Protein AF-A0A109N1V6-F1 (afdb_monomer_lite)

Radius of gyration: 15.17 Å; chains: 1; bounding box: 31×34×43 Å

Foldseek 3Di:
DDPQADDPVCQQAPADFKDFPDWDDPDFQKIKTFIDPDPPDPSTRIYIDGDPDGDDDDDDPDQPPCCVPVQWDWGGHQKTWTLDDPVLVVVCVVVVVPCVVVPSVPDTDIDGHD

pLDDT: mean 73.24, std 13.62, range [35.81, 92.0]

Structure (mmCIF, N/CA/C/O backbone):
data_AF-A0A109N1V6-F1
#
_entry.id   AF-A0A109N1V6-F1
#
loop_
_atom_site.group_PDB
_atom_site.id
_atom_site.type_symbol
_atom_site.label_atom_id
_atom_site.label_alt_id
_atom_site.label_comp_id
_atom_site.label_asym_id
_atom_site.label_entity_id
_atom_site.label_seq_id
_atom_site.pdbx_PDB_ins_code
_atom_site.Cartn_x
_atom_site.Cartn_y
_atom_site.Cartn_z
_atom_site.occupancy
_atom_site.B_iso_or_equiv
_atom_site.auth_seq_id
_atom_site.auth_comp_id
_atom_site.auth_asym_id
_atom_site.auth_atom_id
_atom_site.pdbx_PDB_model_num
ATOM 1 N N . MET A 1 1 ? 4.270 -6.018 25.512 1.00 35.81 1 MET A N 1
ATOM 2 C CA . MET A 1 1 ? 4.259 -5.138 24.329 1.00 35.81 1 MET A CA 1
ATOM 3 C C . MET A 1 1 ? 4.965 -5.933 23.260 1.00 35.81 1 MET A C 1
ATOM 5 O O . MET A 1 1 ? 6.091 -6.327 23.506 1.00 35.81 1 MET A O 1
ATOM 9 N N . SER A 1 2 ? 4.230 -6.371 22.243 1.00 43.19 2 SER A N 1
ATOM 10 C CA . SER A 1 2 ? 4.725 -7.239 21.171 1.00 43.19 2 SER A CA 1
ATOM 11 C C . SER A 1 2 ? 5.548 -6.410 20.187 1.00 43.19 2 SER A C 1
ATOM 13 O O . SER A 1 2 ? 5.042 -5.403 19.698 1.00 43.19 2 SER A O 1
ATOM 15 N N . ASP A 1 3 ? 6.782 -6.837 19.928 1.00 50.25 3 ASP A N 1
ATOM 16 C CA . ASP A 1 3 ? 7.787 -6.189 19.069 1.00 50.25 3 ASP A CA 1
ATOM 17 C C . ASP A 1 3 ? 7.565 -6.444 17.554 1.00 50.25 3 ASP A C 1
ATOM 19 O O . ASP A 1 3 ? 8.477 -6.265 16.754 1.00 50.25 3 ASP A O 1
ATOM 23 N N . ASP A 1 4 ? 6.366 -6.866 17.136 1.00 57.75 4 ASP A N 1
ATOM 24 C CA . ASP A 1 4 ? 6.111 -7.393 15.778 1.00 57.75 4 ASP A CA 1
ATOM 25 C C . ASP A 1 4 ? 5.621 -6.339 14.759 1.00 57.75 4 ASP A C 1
ATOM 27 O O . ASP A 1 4 ? 5.211 -6.676 13.644 1.00 57.75 4 ASP A O 1
ATOM 31 N N . GLU A 1 5 ? 5.628 -5.055 15.125 1.00 58.31 5 GLU A N 1
ATOM 32 C CA . GLU A 1 5 ? 5.196 -3.958 14.252 1.00 58.31 5 GLU A CA 1
ATOM 33 C C . GLU A 1 5 ? 6.406 -3.344 13.535 1.00 58.31 5 GLU A C 1
ATOM 35 O O . GLU A 1 5 ? 7.337 -2.845 14.169 1.00 58.31 5 GLU A O 1
ATOM 40 N N . MET A 1 6 ? 6.419 -3.406 12.200 1.00 66.62 6 MET A N 1
ATOM 41 C CA . MET A 1 6 ? 7.531 -2.866 11.413 1.00 66.62 6 MET A CA 1
ATOM 42 C C . MET A 1 6 ? 7.515 -1.333 11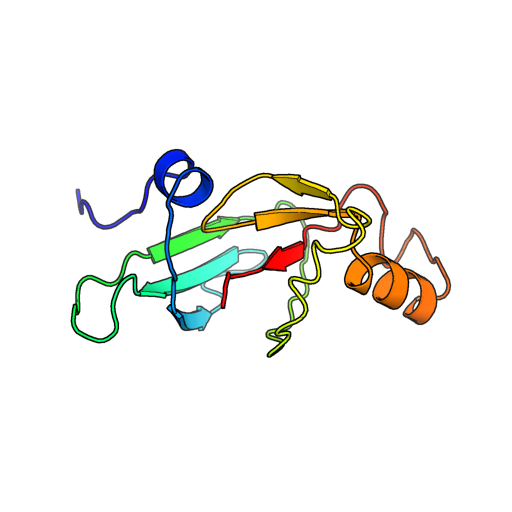.438 1.00 66.62 6 MET A C 1
ATOM 44 O O . MET A 1 6 ? 6.504 -0.717 11.100 1.00 66.62 6 MET A O 1
ATOM 48 N N . ASP A 1 7 ? 8.654 -0.712 11.761 1.00 75.81 7 ASP A N 1
ATOM 49 C CA . ASP A 1 7 ? 8.798 0.745 11.714 1.00 75.81 7 ASP A CA 1
ATOM 50 C C . ASP A 1 7 ? 8.655 1.272 10.276 1.00 75.81 7 ASP A C 1
ATOM 52 O O . ASP A 1 7 ? 9.247 0.748 9.326 1.00 75.81 7 ASP A O 1
ATOM 56 N N . TYR A 1 8 ? 7.901 2.361 10.115 1.00 76.06 8 TYR A N 1
ATOM 57 C CA . TYR A 1 8 ? 7.661 2.993 8.817 1.00 76.06 8 TYR A CA 1
ATOM 58 C C . TYR A 1 8 ? 8.961 3.373 8.091 1.00 76.06 8 TYR A C 1
ATOM 60 O O . TYR A 1 8 ? 9.061 3.215 6.873 1.00 76.06 8 TYR A O 1
ATOM 68 N N . ASN A 1 9 ? 9.987 3.857 8.801 1.00 79.44 9 ASN A N 1
ATOM 69 C CA . ASN A 1 9 ? 11.245 4.231 8.151 1.00 79.44 9 ASN A CA 1
ATOM 70 C C . ASN A 1 9 ? 11.994 3.002 7.649 1.00 79.44 9 ASN A C 1
ATOM 72 O O . ASN A 1 9 ? 12.601 3.058 6.580 1.00 79.44 9 ASN A O 1
ATOM 76 N N . GLU A 1 10 ? 11.933 1.901 8.393 1.00 78.31 10 GLU A N 1
ATOM 77 C CA . GLU A 1 10 ? 12.526 0.635 7.979 1.00 78.31 10 GLU A CA 1
ATOM 78 C C . GLU A 1 10 ? 11.850 0.098 6.710 1.00 78.31 10 GLU A C 1
ATOM 80 O O . GLU A 1 10 ? 12.533 -0.331 5.781 1.00 78.31 10 GLU A O 1
ATOM 85 N N . LEU A 1 11 ? 10.521 0.207 6.626 1.00 77.81 11 LEU A N 1
ATOM 86 C CA . LEU A 1 11 ? 9.746 -0.148 5.437 1.00 77.81 11 LEU A CA 1
ATOM 87 C C . LEU A 1 11 ? 10.135 0.716 4.220 1.00 77.81 11 LEU A C 1
ATOM 89 O O . LEU A 1 11 ? 10.371 0.199 3.128 1.00 77.81 11 LEU A O 1
ATOM 93 N N . MET A 1 12 ? 10.242 2.034 4.406 1.00 82.56 12 MET A N 1
ATOM 94 C CA . MET A 1 12 ? 10.508 2.979 3.315 1.00 82.56 12 MET A CA 1
ATOM 95 C C . MET A 1 12 ? 11.967 2.972 2.841 1.00 82.56 12 MET A C 1
ATOM 97 O O . MET A 1 12 ? 12.222 3.271 1.675 1.00 82.56 12 MET A O 1
ATOM 101 N N . GLN A 1 13 ? 12.926 2.652 3.715 1.00 83.62 13 GLN A N 1
ATOM 102 C CA . GLN A 1 13 ? 14.364 2.626 3.396 1.00 83.62 13 GLN A CA 1
ATOM 103 C C . GLN A 1 13 ? 14.905 1.217 3.127 1.00 83.62 13 GLN A C 1
ATOM 105 O O . GLN A 1 13 ? 16.049 1.072 2.681 1.00 83.62 13 GLN A O 1
ATOM 110 N N . GLY A 1 14 ? 14.108 0.185 3.416 1.00 78.12 14 GLY A N 1
ATOM 111 C CA . GLY A 1 14 ? 14.466 -1.207 3.186 1.00 78.12 14 GLY A CA 1
ATOM 112 C C . GLY A 1 14 ? 14.881 -1.458 1.738 1.00 78.12 14 GLY A C 1
ATOM 113 O O . GLY A 1 14 ? 14.459 -0.763 0.817 1.00 78.12 14 GLY A O 1
ATOM 114 N N . LYS A 1 15 ? 15.713 -2.476 1.520 1.00 79.00 15 LYS A N 1
ATOM 115 C CA . LYS A 1 15 ? 16.140 -2.919 0.185 1.00 79.00 15 LYS A CA 1
ATOM 116 C C . LYS A 1 15 ? 15.869 -4.409 0.027 1.00 79.00 15 LYS A C 1
ATOM 118 O O . LYS A 1 15 ? 15.859 -5.137 1.016 1.00 79.00 15 LYS A O 1
ATOM 123 N N . GLY A 1 16 ? 15.724 -4.862 -1.215 1.00 79.62 16 GLY A N 1
ATOM 124 C CA . GLY A 1 16 ? 15.427 -6.256 -1.541 1.00 79.62 16 GLY A CA 1
ATOM 125 C C . GLY A 1 16 ? 13.971 -6.433 -1.953 1.00 79.62 16 GLY A C 1
ATOM 126 O O . GLY A 1 16 ? 13.417 -5.555 -2.610 1.00 79.62 16 GLY A O 1
ATOM 127 N N . PHE A 1 17 ? 13.381 -7.562 -1.565 1.00 77.69 17 PHE A N 1
ATOM 128 C CA . PHE A 1 17 ? 12.031 -7.960 -1.958 1.00 77.69 17 PHE A CA 1
ATOM 129 C C . PHE A 1 17 ? 11.174 -8.215 -0.724 1.00 77.69 17 PHE A C 1
ATOM 131 O O . PHE A 1 17 ? 11.677 -8.694 0.297 1.00 77.69 17 PHE A O 1
ATOM 138 N N . ILE A 1 18 ? 9.882 -7.924 -0.840 1.00 80.44 18 ILE A N 1
ATOM 139 C CA . ILE A 1 18 ? 8.866 -8.370 0.110 1.00 80.44 18 ILE A CA 1
ATOM 140 C C . ILE A 1 18 ? 7.783 -9.137 -0.624 1.00 80.44 18 ILE A C 1
ATOM 142 O O . ILE A 1 18 ? 7.481 -8.867 -1.783 1.00 80.44 18 ILE A O 1
ATOM 146 N N . TYR A 1 19 ? 7.214 -10.107 0.069 1.00 81.69 19 TYR A N 1
ATOM 147 C CA . TYR A 1 19 ? 6.131 -10.938 -0.421 1.00 81.69 19 TYR A CA 1
ATOM 148 C C . TYR A 1 19 ? 4.881 -10.573 0.362 1.00 81.69 19 TYR A C 1
ATOM 150 O O . TYR A 1 19 ? 4.911 -10.562 1.589 1.00 81.69 19 TYR A O 1
ATOM 158 N N . LEU A 1 20 ? 3.801 -10.247 -0.338 1.00 84.69 20 LEU A N 1
ATOM 159 C CA . LEU A 1 20 ? 2.494 -10.100 0.287 1.00 84.69 20 LEU A CA 1
ATOM 160 C C . LEU A 1 20 ? 1.932 -11.502 0.542 1.00 84.69 20 LEU A C 1
ATOM 162 O O . LEU A 1 20 ? 1.680 -12.234 -0.411 1.00 84.69 20 LEU A O 1
ATOM 166 N N . GLU A 1 21 ? 1.762 -11.863 1.811 1.00 86.75 21 GLU A N 1
ATOM 167 C CA . GLU A 1 21 ? 1.183 -13.148 2.218 1.00 86.75 21 GLU A CA 1
ATOM 168 C C . GLU A 1 21 ? -0.336 -13.027 2.345 1.00 86.75 21 GLU A C 1
ATOM 170 O O . GLU A 1 21 ? -1.084 -13.814 1.768 1.00 86.75 21 GLU A O 1
ATOM 175 N N . GLU A 1 22 ? -0.805 -12.001 3.061 1.00 89.12 22 GLU A N 1
ATOM 176 C CA . GLU A 1 22 ? -2.231 -11.774 3.290 1.00 89.12 22 GLU A CA 1
ATOM 177 C C . GLU A 1 22 ? -2.577 -10.282 3.281 1.00 89.12 22 GLU A C 1
ATOM 179 O O . GLU A 1 22 ? -1.798 -9.429 3.713 1.00 89.12 22 GLU A O 1
ATOM 184 N N . ILE A 1 23 ? -3.791 -9.979 2.820 1.00 91.62 23 ILE A N 1
ATOM 185 C CA . ILE A 1 23 ? -4.435 -8.672 2.946 1.00 91.62 23 ILE A CA 1
ATOM 186 C C . ILE A 1 23 ? -5.824 -8.873 3.538 1.00 91.62 23 ILE A C 1
ATOM 188 O O . ILE A 1 23 ? -6.577 -9.739 3.090 1.00 91.62 23 ILE A O 1
ATOM 192 N N . PHE A 1 24 ? -6.168 -8.088 4.553 1.00 91.06 24 PHE A N 1
ATOM 193 C CA . PHE A 1 24 ? -7.512 -8.107 5.115 1.00 91.06 24 PHE A CA 1
ATOM 194 C C . PHE A 1 24 ? -7.891 -6.770 5.750 1.00 91.06 24 PHE A C 1
ATOM 196 O O . PHE A 1 24 ? -7.041 -5.947 6.093 1.00 91.06 24 PHE A O 1
ATOM 203 N N . GLU A 1 25 ? -9.196 -6.578 5.916 1.00 92.00 25 GLU A N 1
ATOM 204 C CA . GLU A 1 25 ? -9.812 -5.371 6.465 1.00 92.00 25 GLU A CA 1
ATOM 205 C C . GLU A 1 25 ? -10.233 -5.632 7.915 1.00 92.00 25 GLU A C 1
ATOM 207 O O . GLU A 1 25 ? -11.296 -6.210 8.160 1.00 92.00 25 GLU A O 1
ATOM 212 N N . PRO A 1 26 ? -9.414 -5.264 8.917 1.00 88.62 26 PRO A N 1
ATOM 213 C CA . PRO A 1 26 ? -9.795 -5.465 10.311 1.00 88.62 26 PRO A CA 1
ATOM 214 C C . PRO A 1 26 ? -10.989 -4.589 10.722 1.00 88.62 26 PRO A C 1
ATOM 216 O O . PRO A 1 26 ? -11.700 -4.940 11.666 1.00 88.62 26 PRO A O 1
ATOM 219 N N . LYS A 1 27 ? -11.171 -3.433 10.064 1.00 89.06 27 LYS A N 1
ATOM 220 C CA . LYS A 1 27 ? -12.224 -2.427 10.290 1.00 89.06 27 LYS A CA 1
ATOM 221 C C . LYS A 1 27 ? -12.438 -1.605 9.012 1.00 89.06 27 LYS A C 1
ATOM 223 O O . LYS A 1 27 ? -11.599 -1.642 8.116 1.00 89.06 27 LYS A O 1
ATOM 228 N N . GLU A 1 28 ? -13.507 -0.806 8.972 1.00 86.25 28 GLU A N 1
ATOM 229 C CA . GLU A 1 28 ? -13.681 0.224 7.938 1.00 86.25 28 GLU A CA 1
ATOM 230 C C . GLU A 1 28 ? -12.457 1.150 7.870 1.00 86.25 28 GLU A C 1
ATOM 232 O O . GLU A 1 28 ? -11.906 1.538 8.903 1.00 86.25 28 GLU A O 1
ATOM 237 N N . ASN A 1 29 ? -12.046 1.496 6.647 1.00 86.69 29 ASN A N 1
ATOM 238 C CA . ASN A 1 29 ? -10.914 2.381 6.346 1.00 86.69 29 ASN A CA 1
ATOM 239 C C . ASN A 1 29 ? -9.581 1.930 6.964 1.00 86.69 29 ASN A C 1
ATOM 241 O O . ASN A 1 29 ? -8.690 2.740 7.217 1.00 86.69 29 ASN A O 1
ATOM 245 N N . SER A 1 30 ? -9.429 0.630 7.212 1.00 88.69 30 SER A N 1
ATOM 246 C CA . SER A 1 30 ? -8.191 0.044 7.701 1.00 88.69 30 SER A CA 1
ATOM 247 C C . SER A 1 30 ? -7.826 -1.158 6.849 1.00 88.69 30 SER A C 1
ATOM 249 O O . SER A 1 30 ? -8.645 -2.050 6.636 1.00 88.69 30 SER A O 1
ATOM 251 N N . LEU A 1 31 ? -6.581 -1.187 6.384 1.00 90.81 31 LEU A N 1
ATOM 252 C CA . LEU A 1 31 ? -6.001 -2.344 5.720 1.00 90.81 31 LEU A CA 1
ATOM 253 C C . LEU A 1 31 ? -4.840 -2.870 6.532 1.00 90.81 31 LEU A C 1
ATOM 255 O O . LEU A 1 31 ? -3.988 -2.115 6.999 1.00 90.81 31 LEU A O 1
ATOM 259 N N . ARG A 1 32 ? -4.787 -4.189 6.657 1.00 90.62 32 ARG A N 1
ATOM 260 C CA . ARG A 1 32 ? -3.672 -4.878 7.277 1.00 90.62 32 ARG A CA 1
ATOM 261 C C . ARG A 1 32 ? -3.024 -5.793 6.256 1.00 90.62 32 ARG A C 1
ATOM 263 O O . ARG A 1 32 ? -3.696 -6.598 5.615 1.00 90.62 32 ARG A O 1
ATOM 270 N N . LEU A 1 33 ? -1.720 -5.613 6.108 1.00 88.12 33 LEU A N 1
ATOM 271 C CA . LEU A 1 33 ? -0.881 -6.325 5.168 1.00 88.12 33 LEU A CA 1
ATOM 272 C C . LEU A 1 33 ? 0.070 -7.200 5.972 1.00 88.12 33 LEU A C 1
ATOM 274 O O . LEU A 1 33 ? 0.863 -6.702 6.777 1.00 88.12 33 LEU A O 1
ATOM 278 N N . LEU A 1 34 ? -0.023 -8.504 5.751 1.00 87.88 34 LEU A N 1
ATOM 279 C CA . LEU A 1 34 ? 0.947 -9.463 6.243 1.00 87.88 34 LEU A CA 1
ATOM 280 C C . LEU A 1 34 ? 2.002 -9.637 5.160 1.00 87.88 34 LEU A C 1
ATOM 282 O O . LEU A 1 34 ? 1.696 -10.107 4.062 1.00 87.88 34 LEU A O 1
ATOM 286 N N . ILE A 1 35 ? 3.227 -9.212 5.452 1.00 83.50 35 ILE A N 1
ATOM 287 C CA . ILE A 1 35 ? 4.319 -9.234 4.483 1.00 83.50 35 ILE A CA 1
ATOM 288 C C . ILE A 1 35 ? 5.473 -10.088 4.994 1.00 83.50 35 ILE A C 1
ATOM 290 O O . ILE A 1 35 ? 5.774 -10.110 6.181 1.00 83.50 35 ILE A O 1
ATOM 294 N N . ASN A 1 36 ? 6.150 -10.777 4.082 1.00 83.44 36 ASN A N 1
ATOM 295 C CA . ASN A 1 36 ? 7.340 -11.564 4.365 1.00 83.44 36 ASN A CA 1
ATOM 296 C C . ASN A 1 36 ? 8.571 -10.938 3.698 1.00 83.44 36 ASN A C 1
ATOM 298 O O . ASN A 1 36 ? 8.507 -10.490 2.555 1.00 83.44 36 ASN A O 1
ATOM 302 N N . ARG A 1 37 ? 9.719 -10.943 4.381 1.00 76.88 37 ARG A N 1
ATOM 303 C CA . ARG A 1 37 ? 11.015 -10.507 3.826 1.00 76.88 37 ARG A CA 1
ATOM 304 C C . ARG A 1 37 ? 11.820 -11.635 3.180 1.00 76.88 37 ARG A C 1
ATOM 306 O O . ARG A 1 37 ? 12.795 -11.378 2.480 1.00 76.88 37 ARG A O 1
ATOM 313 N N . SER A 1 38 ? 11.466 -12.891 3.431 1.00 72.94 38 SER A N 1
ATOM 314 C CA . SER A 1 38 ? 12.159 -14.051 2.880 1.00 72.94 38 SER A CA 1
ATOM 315 C C . SER A 1 38 ? 11.241 -15.260 2.827 1.00 72.94 38 SER A C 1
ATOM 317 O O . SER A 1 38 ? 10.693 -15.669 3.839 1.00 72.94 38 SER A O 1
ATOM 319 N N . ARG A 1 39 ? 11.206 -15.948 1.683 1.00 67.38 39 ARG A N 1
ATOM 320 C CA . ARG A 1 39 ? 10.465 -17.215 1.523 1.00 67.38 39 ARG A CA 1
ATOM 321 C C . ARG A 1 39 ? 10.906 -18.335 2.476 1.00 67.38 39 ARG A C 1
ATOM 323 O O . ARG A 1 39 ? 10.281 -19.388 2.506 1.00 67.38 39 ARG A O 1
ATOM 330 N N . LEU A 1 40 ? 12.021 -18.149 3.183 1.00 69.75 40 LEU A N 1
ATOM 331 C CA . LEU A 1 40 ? 12.594 -19.124 4.109 1.00 69.75 40 LEU A CA 1
ATOM 332 C C . LEU A 1 40 ? 12.410 -18.739 5.580 1.00 69.75 40 LEU A C 1
ATOM 334 O O . LEU A 1 40 ? 12.760 -19.541 6.442 1.00 69.75 40 LEU A O 1
ATOM 338 N N . ASN A 1 41 ? 11.930 -17.526 5.872 1.00 64.56 41 ASN A N 1
ATOM 339 C CA . ASN A 1 41 ? 11.776 -17.045 7.238 1.00 64.56 41 ASN A CA 1
ATOM 340 C C . ASN A 1 41 ? 10.291 -16.879 7.578 1.00 64.56 41 ASN A C 1
ATOM 342 O O . ASN A 1 41 ? 9.522 -16.380 6.760 1.00 64.56 41 ASN A O 1
ATOM 346 N N . ASN A 1 42 ? 9.905 -17.308 8.779 1.00 64.69 42 ASN A N 1
ATOM 347 C CA . ASN A 1 42 ? 8.515 -17.265 9.249 1.00 64.69 42 ASN A CA 1
ATOM 348 C C . ASN A 1 42 ? 8.224 -16.039 10.128 1.00 64.69 42 ASN A C 1
ATOM 350 O O . ASN A 1 42 ? 7.102 -15.900 10.608 1.00 64.69 42 ASN A O 1
ATOM 354 N N . ASP A 1 43 ? 9.209 -15.162 10.338 1.00 69.81 43 ASP A N 1
ATOM 355 C CA . ASP A 1 43 ? 8.962 -13.850 10.933 1.00 69.81 43 ASP A CA 1
ATOM 356 C C . ASP A 1 43 ? 8.275 -12.965 9.894 1.00 69.81 43 ASP A C 1
ATOM 358 O O . ASP A 1 43 ? 8.908 -12.433 8.976 1.00 69.81 43 ASP A O 1
ATOM 362 N N . LEU A 1 44 ? 6.953 -12.875 10.034 1.00 67.25 44 LEU A N 1
ATOM 363 C CA . LEU A 1 44 ? 6.067 -12.099 9.181 1.00 67.25 44 LEU A CA 1
ATOM 364 C C . LEU A 1 44 ? 5.793 -10.749 9.836 1.00 67.25 44 LEU A C 1
ATOM 366 O O . LEU A 1 44 ? 4.947 -10.663 10.730 1.00 67.25 44 LEU A O 1
ATOM 370 N N . PRO A 1 45 ? 6.484 -9.682 9.422 1.00 75.25 45 PRO A N 1
ATOM 371 C CA . PRO A 1 45 ? 6.111 -8.362 9.872 1.00 75.25 45 PRO A CA 1
ATOM 372 C C . PRO A 1 45 ? 4.716 -7.979 9.372 1.00 75.25 45 PRO A C 1
ATOM 374 O O . PRO A 1 45 ? 4.321 -8.238 8.230 1.00 75.25 45 PRO A O 1
ATOM 377 N N . MET A 1 46 ? 3.979 -7.306 10.247 1.00 79.00 46 MET A N 1
ATOM 378 C CA . MET A 1 46 ? 2.638 -6.822 9.968 1.00 79.00 46 MET A CA 1
ATOM 379 C C . MET A 1 46 ? 2.674 -5.308 9.778 1.00 79.00 46 MET A C 1
ATOM 381 O O . MET A 1 46 ? 3.216 -4.585 10.613 1.00 79.00 46 MET A O 1
ATOM 385 N N . VAL A 1 47 ? 2.082 -4.830 8.683 1.00 82.88 47 VAL A N 1
ATOM 386 C CA . VAL A 1 47 ? 1.918 -3.399 8.404 1.00 82.88 47 VAL A CA 1
ATOM 387 C C . VAL A 1 47 ? 0.435 -3.073 8.410 1.00 82.88 47 VAL A C 1
ATOM 389 O O . VAL A 1 47 ? -0.355 -3.703 7.704 1.00 82.88 47 VAL A O 1
ATOM 392 N N . GLN A 1 48 ? 0.050 -2.080 9.203 1.00 85.31 48 GLN A N 1
ATOM 393 C CA . GLN A 1 48 ? -1.309 -1.559 9.225 1.00 85.31 48 GLN A CA 1
ATOM 394 C C . GLN A 1 48 ? -1.345 -0.169 8.600 1.00 85.31 48 GLN A C 1
ATOM 396 O O . GLN A 1 48 ? -0.564 0.709 8.954 1.00 85.31 48 GLN A O 1
ATOM 401 N N . LEU A 1 49 ? -2.277 0.015 7.673 1.00 85.12 49 LEU A N 1
ATOM 402 C CA . LEU A 1 49 ? -2.583 1.287 7.042 1.00 85.12 49 LEU A CA 1
ATOM 403 C C . LEU A 1 49 ? -3.964 1.733 7.516 1.00 85.12 49 LEU A C 1
ATOM 405 O O . LEU A 1 49 ? -4.937 0.979 7.430 1.00 85.12 49 LEU A O 1
ATOM 409 N N . GLU A 1 50 ? -4.041 2.956 8.025 1.00 86.31 50 GLU A N 1
ATOM 410 C CA . GLU A 1 50 ? -5.287 3.589 8.450 1.00 86.31 50 GLU A CA 1
ATOM 411 C C . GLU A 1 50 ? -5.570 4.790 7.556 1.00 86.31 50 GLU A C 1
ATOM 413 O O . GLU A 1 50 ? -4.673 5.579 7.254 1.00 86.31 50 GLU A O 1
ATOM 418 N N . PHE A 1 51 ? -6.821 4.914 7.126 1.00 84.56 51 PHE A N 1
ATOM 419 C CA . PHE A 1 51 ? -7.262 5.946 6.204 1.00 84.56 51 PHE A CA 1
ATOM 420 C C . PHE A 1 51 ? -8.365 6.787 6.846 1.00 84.56 51 PHE A C 1
ATOM 422 O O . PHE A 1 51 ? -9.253 6.277 7.527 1.00 84.56 51 PHE A O 1
ATOM 429 N N . GLU A 1 52 ? -8.336 8.095 6.597 1.00 85.25 52 GLU A N 1
ATOM 430 C CA . GLU A 1 52 ? -9.370 9.017 7.088 1.00 85.25 52 GLU A CA 1
ATOM 431 C C . GLU A 1 52 ? -10.696 8.888 6.318 1.00 85.25 52 GLU A C 1
ATOM 433 O O . GLU A 1 52 ? -11.731 9.388 6.757 1.00 85.25 52 GLU A O 1
ATOM 438 N N . SER A 1 53 ? -10.678 8.226 5.159 1.00 81.06 53 SER A N 1
ATOM 439 C CA . SER A 1 53 ? -11.817 8.108 4.249 1.00 81.06 53 SER A CA 1
ATOM 440 C C . SER A 1 53 ? -11.928 6.704 3.659 1.00 81.06 53 SER A C 1
ATOM 442 O O . SER A 1 53 ? -11.022 5.883 3.812 1.00 81.06 53 SER A O 1
ATOM 444 N N . TYR A 1 54 ? -13.064 6.434 3.006 1.00 80.31 54 TYR A N 1
ATOM 445 C CA . TYR A 1 54 ? -13.302 5.173 2.311 1.00 80.31 54 TYR A CA 1
ATOM 446 C C . TYR A 1 54 ? -12.255 4.928 1.231 1.00 80.31 54 TYR A C 1
ATOM 448 O O . TYR A 1 54 ? -11.943 5.820 0.442 1.00 80.31 54 TYR A O 1
ATOM 456 N N . ILE A 1 55 ? -11.758 3.695 1.184 1.00 79.88 55 ILE A N 1
ATOM 457 C CA . ILE A 1 55 ? -10.742 3.273 0.231 1.00 79.88 55 ILE A CA 1
ATOM 458 C C . ILE A 1 55 ? -11.195 2.067 -0.582 1.00 79.88 55 ILE A C 1
ATOM 460 O O . ILE A 1 55 ? -11.902 1.184 -0.102 1.00 79.88 55 ILE A O 1
ATOM 464 N N . SER A 1 56 ? -10.707 2.012 -1.815 1.00 78.75 56 SER A N 1
ATOM 465 C CA . SER A 1 56 ? -10.714 0.822 -2.660 1.00 78.75 56 SER A CA 1
ATOM 466 C C . SER A 1 56 ? -9.275 0.439 -2.981 1.00 78.75 56 SER A C 1
ATOM 468 O O . SER A 1 56 ? -8.465 1.318 -3.275 1.00 78.75 56 SER A O 1
ATOM 470 N N . TYR A 1 57 ? -8.966 -0.853 -2.982 1.00 82.94 57 TYR A N 1
ATOM 471 C CA . TYR A 1 57 ? -7.654 -1.373 -3.363 1.00 82.94 57 TYR A CA 1
ATOM 472 C C . TYR A 1 57 ? -7.789 -2.493 -4.393 1.00 82.94 57 TYR A C 1
ATOM 474 O O . TYR A 1 57 ? -8.837 -3.119 -4.545 1.00 82.94 57 TYR A O 1
ATOM 482 N N . SER A 1 58 ? -6.690 -2.747 -5.093 1.00 79.94 58 SER A N 1
ATOM 483 C CA . SER A 1 58 ? -6.551 -3.821 -6.069 1.00 79.94 58 SER A CA 1
ATOM 484 C C . SER A 1 58 ? -5.163 -4.427 -5.936 1.00 79.94 58 SER A C 1
ATOM 486 O O . SER A 1 58 ? -4.178 -3.692 -5.881 1.00 79.94 58 SER A O 1
ATOM 488 N N . VAL A 1 59 ? -5.080 -5.756 -5.910 1.00 79.81 59 VAL A N 1
ATOM 489 C CA . VAL A 1 59 ? -3.805 -6.476 -5.962 1.00 79.81 59 VAL A CA 1
ATOM 490 C C . VAL A 1 59 ? -3.586 -6.898 -7.404 1.00 79.81 59 VAL A C 1
ATOM 492 O O . VAL A 1 59 ? -4.380 -7.652 -7.966 1.00 79.81 59 VAL A O 1
ATOM 495 N N . ILE A 1 60 ? -2.534 -6.363 -8.005 1.00 73.94 60 ILE A N 1
ATOM 496 C CA . ILE A 1 60 ? -2.226 -6.519 -9.422 1.00 73.94 60 ILE A CA 1
ATOM 497 C C . ILE A 1 60 ? -0.825 -7.122 -9.540 1.00 73.94 60 ILE A C 1
ATOM 499 O O . ILE A 1 60 ? 0.110 -6.655 -8.892 1.00 73.94 60 ILE A O 1
ATOM 503 N N . ASP A 1 61 ? -0.681 -8.179 -10.340 1.00 66.31 61 ASP A N 1
ATOM 504 C CA . ASP A 1 61 ? 0.630 -8.735 -10.697 1.00 66.31 61 ASP A CA 1
ATOM 505 C C . ASP A 1 61 ? 1.248 -7.859 -11.792 1.00 66.31 61 ASP A C 1
ATOM 507 O O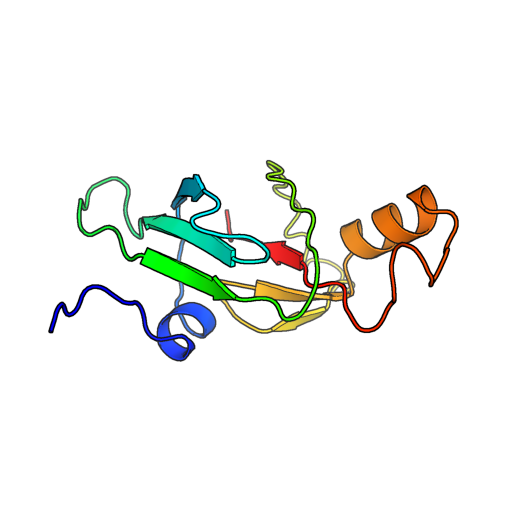 . ASP A 1 61 ? 1.260 -8.187 -12.980 1.00 66.31 61 ASP A O 1
ATOM 511 N N . GLU A 1 62 ? 1.652 -6.655 -11.398 1.00 57.84 62 GLU A N 1
ATOM 512 C CA . GLU A 1 62 ? 2.258 -5.688 -12.297 1.00 57.84 62 GLU A CA 1
ATOM 513 C C . GLU A 1 62 ? 3.772 -5.684 -12.114 1.00 57.84 62 GLU A C 1
ATOM 515 O O . GLU A 1 62 ? 4.331 -4.970 -11.287 1.00 57.84 62 GLU A O 1
ATOM 520 N N . CYS A 1 63 ? 4.471 -6.420 -12.978 1.00 53.47 63 CYS A N 1
ATOM 521 C CA . CYS A 1 63 ? 5.923 -6.319 -13.136 1.00 53.47 63 CYS A CA 1
ATOM 522 C C . CYS A 1 63 ? 6.322 -5.064 -13.954 1.00 53.47 63 CYS A C 1
ATOM 524 O O . CYS A 1 63 ? 7.241 -5.085 -14.773 1.00 53.47 63 CYS A O 1
ATOM 526 N N . PHE A 1 64 ? 5.603 -3.951 -13.772 1.00 51.44 64 PHE A N 1
ATOM 527 C CA . PHE A 1 64 ? 5.814 -2.690 -14.488 1.00 51.44 64 PHE A CA 1
ATOM 528 C C . PHE A 1 64 ? 6.620 -1.685 -13.658 1.00 51.44 64 PHE A C 1
ATOM 530 O O . PHE A 1 64 ? 6.367 -0.489 -13.721 1.00 51.44 64 PHE A O 1
ATOM 537 N N . SER A 1 65 ? 7.658 -2.112 -12.928 1.00 52.75 65 SER A N 1
ATOM 538 C CA . SER A 1 65 ? 8.682 -1.163 -12.453 1.00 52.75 65 SER A CA 1
ATOM 539 C C . SER A 1 65 ? 9.579 -0.751 -13.630 1.00 52.75 65 SER A C 1
ATOM 541 O O . SER A 1 65 ? 10.787 -0.989 -13.637 1.00 52.75 65 SER A O 1
ATOM 543 N N . TYR A 1 66 ? 8.992 -0.160 -14.671 1.00 53.06 66 TYR A N 1
ATOM 544 C CA . TYR A 1 66 ? 9.707 0.307 -15.853 1.00 53.06 66 TYR A CA 1
ATOM 545 C C . TYR A 1 66 ? 10.223 1.724 -15.577 1.00 53.06 66 TYR A C 1
ATOM 547 O O . TYR A 1 66 ? 9.739 2.700 -16.142 1.00 53.06 66 TYR A O 1
ATOM 555 N N . SER A 1 67 ? 11.221 1.835 -14.696 1.00 55.28 67 SER A N 1
ATOM 556 C CA . SER A 1 67 ? 11.931 3.089 -14.394 1.00 55.28 67 SER A CA 1
ATOM 557 C C . SER A 1 67 ? 12.850 3.559 -15.532 1.00 55.28 67 SER A C 1
ATOM 559 O O . SER A 1 67 ? 13.534 4.570 -15.400 1.00 55.28 67 SER A O 1
ATOM 561 N N . ILE A 1 68 ? 12.866 2.846 -16.665 1.00 59.72 68 ILE A N 1
ATOM 562 C CA . ILE A 1 68 ? 13.743 3.106 -17.816 1.00 59.72 68 ILE A CA 1
ATOM 563 C C . ILE A 1 68 ? 13.586 4.526 -18.375 1.00 59.72 68 ILE A C 1
ATOM 565 O O . ILE A 1 68 ? 14.566 5.095 -18.850 1.00 59.72 68 ILE A O 1
ATOM 569 N N . ASP A 1 69 ? 12.388 5.108 -18.320 1.00 71.38 69 ASP A N 1
ATOM 570 C CA . ASP A 1 69 ? 12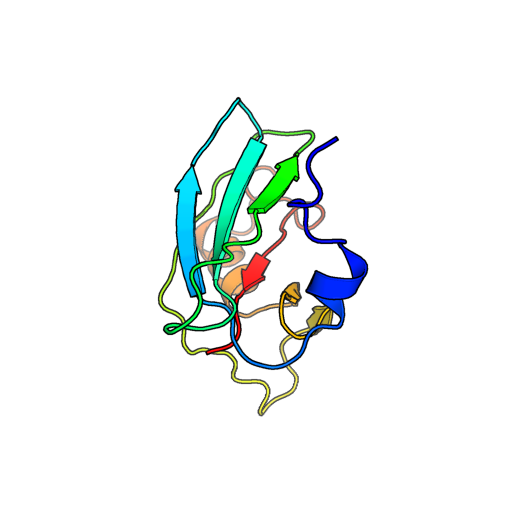.119 6.442 -18.865 1.00 71.38 69 ASP A CA 1
ATOM 571 C C . ASP A 1 69 ? 11.987 7.541 -17.795 1.00 71.38 69 ASP A C 1
ATOM 573 O O . ASP A 1 69 ? 11.722 8.692 -18.141 1.00 71.38 69 ASP A O 1
ATOM 577 N N . ASN A 1 70 ? 12.191 7.215 -16.511 1.00 69.50 70 ASN A N 1
ATOM 578 C CA . ASN A 1 70 ? 11.988 8.124 -15.374 1.00 69.50 70 ASN A CA 1
ATOM 579 C C . ASN A 1 70 ? 10.612 8.832 -15.374 1.00 69.50 70 ASN A C 1
ATOM 581 O O . ASN A 1 70 ? 10.478 9.932 -14.833 1.00 69.50 70 ASN A O 1
ATOM 585 N N . SER A 1 71 ? 9.588 8.239 -16.002 1.00 76.31 71 SER A N 1
ATOM 586 C CA . SER A 1 71 ? 8.248 8.838 -16.090 1.00 76.31 71 SER A CA 1
ATOM 587 C C . SER A 1 71 ? 7.452 8.736 -14.786 1.00 76.31 71 SER A C 1
ATOM 589 O O . SER A 1 71 ? 6.552 9.550 -14.547 1.00 76.31 71 SER A O 1
ATOM 591 N N . GLU A 1 72 ? 7.800 7.763 -13.944 1.00 81.31 72 GLU A N 1
ATOM 592 C CA . GLU A 1 72 ? 7.156 7.477 -12.667 1.00 81.31 72 GLU A CA 1
ATOM 593 C C . GLU A 1 72 ? 7.899 8.153 -11.514 1.00 81.31 72 GLU A C 1
ATOM 595 O O . GLU A 1 72 ? 9.129 8.153 -11.455 1.00 81.31 72 GLU A O 1
ATOM 600 N N . ILE A 1 73 ? 7.139 8.734 -10.587 1.00 83.56 73 ILE A N 1
ATOM 601 C CA . ILE A 1 73 ? 7.666 9.431 -9.413 1.00 83.56 73 ILE A CA 1
ATOM 602 C C . ILE A 1 73 ? 7.110 8.734 -8.179 1.00 83.56 73 ILE A C 1
ATOM 604 O O . ILE A 1 73 ? 5.895 8.709 -7.968 1.00 83.56 73 ILE A O 1
ATOM 608 N N . SER A 1 74 ? 8.007 8.201 -7.352 1.00 84.75 74 SER A N 1
ATOM 609 C CA . SER A 1 74 ? 7.667 7.547 -6.093 1.00 84.75 74 SER A CA 1
ATOM 610 C C . SER A 1 74 ? 8.617 7.930 -4.963 1.00 84.75 74 SER A C 1
ATOM 612 O O . SER A 1 74 ? 9.747 8.362 -5.192 1.00 84.75 74 SER A O 1
ATOM 614 N N . LYS A 1 75 ? 8.163 7.739 -3.725 1.00 85.19 75 LYS A N 1
ATOM 615 C CA . LYS A 1 75 ? 8.993 7.762 -2.516 1.00 85.19 75 LYS A CA 1
ATOM 616 C C . LYS A 1 75 ? 9.099 6.359 -1.928 1.00 85.19 75 LYS A C 1
ATOM 618 O O . LYS A 1 75 ? 8.098 5.650 -1.902 1.00 85.19 75 LYS A O 1
ATOM 623 N N . GLY A 1 76 ? 10.273 6.030 -1.394 1.00 82.19 76 GLY A N 1
ATOM 624 C CA . GLY A 1 76 ? 10.571 4.743 -0.763 1.00 82.19 76 GLY A CA 1
ATOM 625 C C . GLY A 1 76 ? 11.271 3.754 -1.697 1.00 82.19 76 GLY A C 1
ATOM 626 O O . GLY A 1 76 ? 11.378 3.992 -2.900 1.00 82.19 76 GLY A O 1
ATOM 627 N N . GLU A 1 77 ? 11.785 2.671 -1.122 1.00 81.62 77 GLU A N 1
ATOM 628 C CA . GLU A 1 77 ? 12.623 1.679 -1.805 1.00 81.62 77 GLU A CA 1
ATOM 629 C C . GLU A 1 77 ? 11.939 0.307 -1.870 1.00 81.62 77 GLU A C 1
ATOM 631 O O . GLU A 1 77 ? 11.462 -0.078 -2.939 1.00 81.62 77 GLU A O 1
ATOM 636 N N . LEU A 1 78 ? 11.863 -0.403 -0.735 1.00 78.44 78 LEU A N 1
ATOM 637 C CA . LEU A 1 78 ? 11.171 -1.693 -0.584 1.00 78.44 78 LEU A CA 1
ATOM 638 C C . LEU A 1 78 ? 9.649 -1.559 -0.622 1.00 78.44 78 LEU A C 1
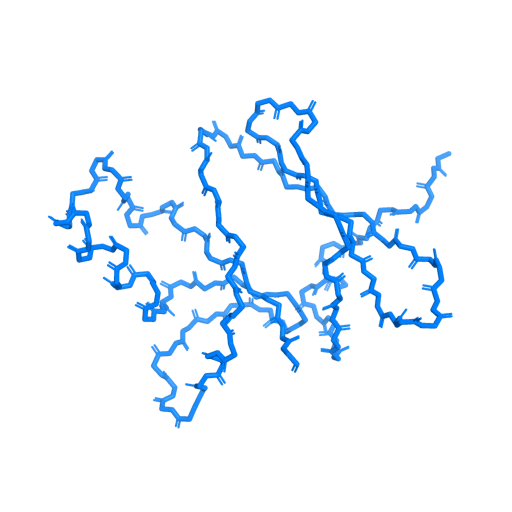ATOM 640 O O . LEU A 1 78 ? 8.948 -2.466 -1.053 1.00 78.44 78 LEU A O 1
ATOM 644 N N . PHE A 1 79 ? 9.147 -0.421 -0.163 1.00 81.19 79 PHE A N 1
ATOM 645 C CA . PHE A 1 79 ? 7.748 -0.041 -0.228 1.00 81.19 79 PHE A CA 1
ATOM 646 C C . PHE A 1 79 ? 7.675 1.329 -0.874 1.00 81.19 79 PHE A C 1
ATOM 648 O O . PHE A 1 79 ? 8.389 2.246 -0.460 1.00 81.19 79 PHE A O 1
ATOM 655 N N . ARG A 1 80 ? 6.859 1.459 -1.920 1.00 81.12 80 ARG A N 1
ATOM 656 C CA . ARG A 1 80 ? 6.843 2.663 -2.752 1.00 81.12 80 ARG A CA 1
ATOM 657 C C . ARG A 1 80 ? 5.478 3.308 -2.769 1.00 81.12 80 ARG A C 1
ATOM 659 O O . ARG A 1 80 ? 4.488 2.642 -3.040 1.00 81.12 80 ARG A O 1
ATOM 666 N N . ILE A 1 81 ? 5.463 4.620 -2.557 1.00 83.69 81 ILE A N 1
ATOM 667 C CA . ILE A 1 81 ? 4.283 5.472 -2.700 1.00 83.69 81 ILE A CA 1
ATOM 668 C C . ILE A 1 81 ? 4.465 6.316 -3.954 1.00 83.69 81 ILE A C 1
ATOM 670 O O . ILE A 1 81 ? 5.377 7.146 -4.001 1.00 83.69 81 ILE A O 1
ATOM 674 N N . TYR A 1 82 ? 3.614 6.124 -4.958 1.00 81.94 82 TYR A N 1
ATOM 675 C CA . TYR A 1 82 ? 3.691 6.875 -6.212 1.00 81.94 82 TYR A CA 1
ATOM 676 C C . TYR A 1 82 ? 2.842 8.137 -6.151 1.00 81.94 82 TYR A C 1
ATOM 678 O O . TYR A 1 82 ? 1.668 8.088 -5.797 1.00 81.94 82 TYR A O 1
ATOM 686 N N . THR A 1 83 ? 3.432 9.255 -6.565 1.00 80.81 83 THR A N 1
ATOM 687 C CA . THR A 1 83 ? 2.713 10.509 -6.840 1.00 80.81 83 THR A CA 1
ATOM 688 C C . THR A 1 83 ? 2.449 10.699 -8.333 1.00 80.81 83 THR A C 1
ATOM 690 O O . THR A 1 83 ? 1.601 11.501 -8.716 1.00 80.81 83 THR A O 1
ATOM 693 N N . LYS A 1 84 ? 3.159 9.951 -9.188 1.00 81.00 84 LYS A N 1
ATOM 694 C CA . LYS A 1 84 ? 2.907 9.859 -10.627 1.00 81.00 84 LYS A CA 1
ATOM 695 C C . LYS A 1 84 ? 3.224 8.452 -11.117 1.00 81.00 84 LYS A C 1
ATOM 697 O O . LYS A 1 84 ? 4.343 7.978 -10.927 1.00 81.00 84 LYS A O 1
ATOM 702 N N . SER A 1 85 ? 2.267 7.810 -11.778 1.00 79.25 85 SER A N 1
ATOM 703 C CA . SER A 1 85 ? 2.462 6.515 -12.431 1.00 79.25 85 SER A CA 1
ATOM 704 C C . SER A 1 85 ? 1.501 6.347 -13.603 1.00 79.25 85 SER A C 1
ATOM 706 O O . SER A 1 85 ? 0.422 6.943 -13.621 1.00 79.25 85 SER A O 1
ATOM 708 N N . ARG A 1 86 ? 1.857 5.474 -14.549 1.00 78.88 86 ARG A N 1
ATOM 709 C CA . ARG A 1 86 ? 0.963 5.095 -15.655 1.00 78.88 86 ARG A CA 1
ATOM 710 C C . ARG A 1 86 ? -0.336 4.473 -15.158 1.00 78.88 86 ARG A C 1
ATOM 712 O O . ARG A 1 86 ? -1.378 4.700 -15.755 1.00 78.88 86 ARG A O 1
ATOM 719 N N . TYR A 1 87 ? -0.285 3.730 -14.054 1.00 77.38 87 TYR A N 1
ATOM 720 C CA . TYR A 1 87 ? -1.484 3.180 -13.428 1.00 77.38 87 TYR A CA 1
ATOM 721 C C . TYR A 1 87 ? -2.423 4.288 -12.925 1.00 77.38 87 TYR A C 1
ATOM 723 O O . TYR A 1 87 ? -3.633 4.216 -13.142 1.00 77.38 87 TYR A O 1
ATOM 731 N N . SER A 1 88 ? -1.882 5.349 -12.310 1.00 75.38 88 SER A N 1
ATOM 732 C CA . SER A 1 88 ? -2.684 6.518 -11.920 1.00 75.38 88 SER A CA 1
ATOM 733 C C . SER A 1 88 ? -3.320 7.179 -13.144 1.00 75.38 88 SER A C 1
ATOM 735 O O . SER A 1 88 ? -4.514 7.469 -13.123 1.00 75.38 88 SER A O 1
ATOM 737 N N . ASP A 1 89 ? -2.559 7.344 -14.230 1.00 80.31 89 ASP A N 1
ATOM 738 C CA . ASP A 1 89 ? -3.065 7.920 -15.482 1.00 80.31 89 ASP A CA 1
ATOM 739 C C . ASP A 1 89 ? -4.175 7.049 -16.098 1.00 80.31 89 ASP A C 1
ATOM 741 O O . ASP A 1 89 ? -5.222 7.564 -16.486 1.00 80.31 89 ASP A O 1
ATOM 745 N N . LEU A 1 90 ? -3.999 5.723 -16.120 1.00 79.88 90 LEU A N 1
ATOM 746 C CA . LEU A 1 90 ? -5.022 4.769 -16.559 1.00 79.88 90 LEU A CA 1
ATOM 747 C C . LEU A 1 90 ? -6.282 4.847 -15.697 1.00 79.88 90 LEU A C 1
ATOM 749 O O . LEU A 1 90 ? -7.384 4.858 -16.237 1.00 79.88 90 LEU A O 1
ATOM 753 N N . THR A 1 91 ? -6.129 4.930 -14.375 1.00 76.69 91 THR A N 1
ATOM 754 C CA . THR A 1 91 ? -7.259 5.036 -13.443 1.00 76.69 91 THR A CA 1
ATOM 755 C C . THR A 1 91 ? -8.030 6.332 -13.679 1.00 76.69 91 THR A C 1
ATOM 757 O O . THR A 1 91 ? -9.254 6.301 -13.761 1.00 76.69 91 THR A O 1
ATOM 760 N N . LYS A 1 92 ? -7.333 7.462 -13.863 1.00 79.12 92 LYS A N 1
ATOM 761 C CA . LYS A 1 92 ? -7.952 8.753 -14.204 1.00 79.12 92 LYS A CA 1
ATOM 762 C C . LYS A 1 92 ? -8.683 8.697 -15.541 1.00 79.12 92 LYS A C 1
ATOM 764 O O . LYS A 1 92 ? -9.819 9.145 -15.632 1.00 79.12 92 LYS A O 1
ATOM 769 N N . LEU A 1 93 ? -8.068 8.114 -16.568 1.00 82.00 93 LEU A N 1
ATOM 770 C CA . LEU A 1 93 ? -8.705 7.944 -17.874 1.00 82.00 93 LEU A CA 1
ATOM 771 C C . LEU A 1 93 ? -9.952 7.057 -17.780 1.00 82.00 93 LEU A C 1
ATOM 773 O O . LEU A 1 93 ? -10.993 7.404 -18.331 1.00 82.00 93 LEU A O 1
ATOM 777 N N . ALA A 1 94 ? -9.874 5.941 -17.051 1.00 78.56 94 ALA A N 1
ATOM 778 C CA . ALA A 1 94 ? -10.988 5.014 -16.859 1.00 78.56 94 ALA A CA 1
ATOM 779 C C . ALA A 1 94 ? -12.162 5.646 -16.094 1.00 78.56 94 ALA A C 1
ATOM 781 O O . ALA A 1 94 ? -13.315 5.282 -16.328 1.00 78.56 94 ALA A O 1
ATOM 782 N N . THR A 1 95 ? -11.889 6.610 -15.212 1.00 77.25 95 THR A N 1
ATOM 783 C CA . THR A 1 95 ? -12.912 7.384 -14.496 1.00 77.25 95 THR A CA 1
ATOM 784 C C . THR A 1 95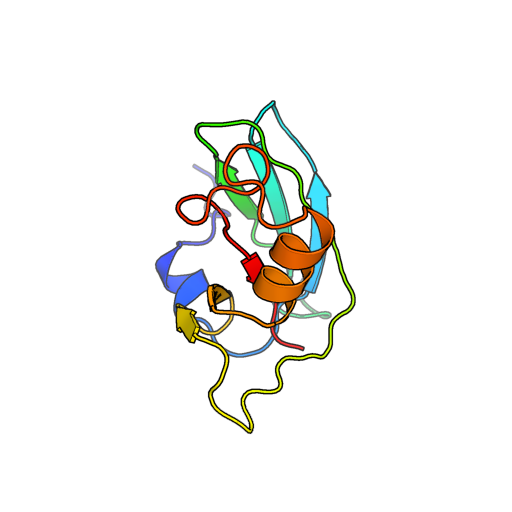 ? -13.327 8.664 -15.227 1.00 77.25 95 THR A C 1
ATOM 786 O O . THR A 1 95 ? -14.087 9.454 -14.670 1.00 77.25 95 THR A O 1
ATOM 789 N N . ASN A 1 96 ? -12.888 8.872 -16.476 1.00 78.00 96 ASN A N 1
ATOM 790 C CA . ASN A 1 96 ? -13.117 10.095 -17.256 1.00 78.00 96 ASN A CA 1
ATOM 791 C C . ASN A 1 96 ? -12.677 11.377 -16.523 1.00 78.00 96 ASN A C 1
ATOM 793 O O . ASN A 1 96 ? -13.368 12.393 -16.590 1.00 78.00 96 ASN A O 1
ATOM 797 N N . GLU A 1 97 ? -11.564 11.315 -15.789 1.00 74.25 97 GLU A N 1
ATOM 798 C CA . GLU A 1 97 ? -10.968 12.442 -15.054 1.00 74.25 97 GLU A CA 1
ATOM 799 C C . GLU A 1 97 ? -11.938 13.095 -14.054 1.00 74.25 97 GLU A C 1
ATOM 801 O O . GLU A 1 97 ? -11.872 14.287 -13.750 1.00 74.25 97 GLU A O 1
ATOM 806 N N . ARG A 1 98 ? -12.882 12.302 -13.539 1.00 68.62 98 ARG A N 1
ATOM 807 C CA . ARG A 1 98 ? -13.852 12.735 -12.537 1.00 68.62 98 ARG A CA 1
ATOM 808 C C . ARG A 1 98 ? -13.163 12.900 -11.185 1.00 68.62 98 ARG A C 1
ATOM 810 O O . ARG A 1 98 ? -12.963 11.930 -10.456 1.00 68.62 98 ARG A O 1
ATOM 817 N N . GLU A 1 99 ? -12.838 14.145 -10.849 1.00 65.81 99 GLU A N 1
ATOM 818 C CA . GLU A 1 99 ? -12.191 14.535 -9.586 1.00 65.81 99 GLU A CA 1
ATOM 819 C C . GLU A 1 99 ? -13.005 14.131 -8.340 1.00 65.81 99 GLU A C 1
ATOM 821 O O . GLU A 1 99 ? -12.449 13.914 -7.270 1.00 65.81 99 GLU A O 1
ATOM 826 N N . ASP A 1 100 ? -14.326 13.982 -8.471 1.00 64.69 100 ASP A N 1
ATOM 827 C CA . ASP A 1 100 ? -15.210 13.498 -7.405 1.00 64.69 100 ASP A CA 1
ATOM 828 C C . ASP A 1 100 ? -15.093 11.988 -7.141 1.00 64.69 100 ASP A C 1
ATOM 830 O O . ASP A 1 100 ? -15.506 11.523 -6.081 1.00 64.69 100 ASP A O 1
ATOM 834 N N . ILE A 1 101 ? -14.543 11.227 -8.091 1.00 57.88 101 ILE A N 1
ATOM 835 C CA . ILE A 1 101 ? -14.373 9.767 -8.010 1.00 57.88 101 ILE A CA 1
ATOM 836 C C . ILE A 1 101 ? -12.908 9.405 -7.748 1.00 57.88 101 ILE A C 1
ATOM 838 O O . ILE A 1 101 ? -12.626 8.477 -6.995 1.00 57.88 101 ILE A O 1
ATOM 842 N N . CYS A 1 102 ? -11.974 10.130 -8.362 1.00 55.94 102 CYS A N 1
ATOM 843 C CA . CYS A 1 102 ? -10.537 9.926 -8.210 1.00 55.94 102 CYS A CA 1
ATOM 844 C C . CYS A 1 102 ? -9.852 11.280 -7.971 1.00 55.94 102 CYS A C 1
ATOM 846 O O . CYS A 1 102 ? -9.230 11.821 -8.890 1.00 55.94 102 CYS A O 1
ATOM 848 N N . PRO A 1 103 ? -10.000 11.862 -6.765 1.00 59.31 103 PRO A N 1
ATOM 849 C CA . PRO A 1 103 ? -9.359 13.124 -6.454 1.00 59.31 103 PRO A CA 1
ATOM 850 C C . PRO A 1 103 ? -7.843 12.966 -6.552 1.00 59.31 103 PRO A C 1
ATOM 852 O O . PRO A 1 103 ? -7.233 12.076 -5.945 1.00 59.31 103 PRO A O 1
ATOM 855 N N . SER A 1 104 ? -7.236 13.853 -7.329 1.00 54.91 104 SER A N 1
ATOM 856 C CA . SER A 1 104 ? -5.804 13.903 -7.603 1.00 54.91 104 SER A CA 1
ATOM 857 C C . SER A 1 104 ? -4.957 14.056 -6.335 1.00 54.91 104 SER A C 1
ATOM 859 O O . SER A 1 104 ? -3.802 13.635 -6.324 1.00 54.91 104 SER A O 1
ATOM 861 N N . GLU A 1 105 ? -5.547 14.577 -5.257 1.00 53.16 105 GLU A N 1
ATOM 862 C CA . GLU A 1 105 ? -4.891 14.788 -3.963 1.00 53.16 105 GLU A CA 1
ATOM 863 C C . GLU A 1 105 ? -4.892 13.551 -3.038 1.00 53.16 105 GLU A C 1
ATOM 865 O O . GLU A 1 105 ? -4.092 13.507 -2.107 1.00 53.16 105 GLU A O 1
ATOM 870 N N . ASN A 1 106 ? -5.710 12.518 -3.311 1.00 47.34 106 ASN A N 1
ATOM 871 C CA . ASN A 1 106 ? -5.923 11.376 -2.394 1.00 47.34 106 ASN A CA 1
ATOM 872 C C . ASN A 1 106 ? -5.582 9.995 -2.983 1.00 47.34 106 ASN A C 1
ATOM 874 O O . ASN A 1 106 ? -5.884 8.966 -2.377 1.00 47.34 106 ASN A O 1
ATOM 878 N N . THR A 1 107 ? -4.966 9.936 -4.165 1.00 47.06 107 THR A N 1
ATOM 879 C CA . THR A 1 107 ? -4.594 8.650 -4.772 1.00 47.06 107 THR A CA 1
ATOM 880 C C . THR A 1 107 ? -3.210 8.214 -4.295 1.00 47.06 107 THR A C 1
ATOM 882 O O . THR A 1 107 ? -2.198 8.762 -4.730 1.00 47.06 107 THR A O 1
ATOM 885 N N . PHE A 1 108 ? -3.158 7.188 -3.441 1.00 52.50 108 PHE A N 1
ATOM 886 C CA . PHE A 1 108 ? -1.915 6.528 -3.040 1.00 52.50 108 PHE A CA 1
ATOM 887 C C . PHE A 1 108 ? -1.805 5.178 -3.743 1.00 52.50 108 PHE A C 1
ATOM 889 O O . PHE A 1 108 ? -2.617 4.285 -3.517 1.00 52.50 108 PHE A O 1
ATOM 896 N N . ILE A 1 109 ? -0.791 5.021 -4.593 1.00 54.81 109 ILE A N 1
ATOM 897 C CA . ILE A 1 109 ? -0.466 3.720 -5.185 1.00 54.81 109 ILE A CA 1
ATOM 898 C C . ILE A 1 109 ? 0.713 3.154 -4.417 1.00 54.81 109 ILE A C 1
ATOM 900 O O . ILE A 1 109 ? 1.770 3.786 -4.341 1.00 54.81 109 ILE A O 1
ATOM 904 N N . ILE A 1 110 ? 0.496 1.970 -3.859 1.00 51.69 110 ILE A N 1
ATOM 905 C CA . ILE A 1 110 ? 1.480 1.207 -3.108 1.00 51.69 110 ILE A CA 1
ATOM 906 C C . ILE A 1 110 ? 1.911 0.046 -3.994 1.00 5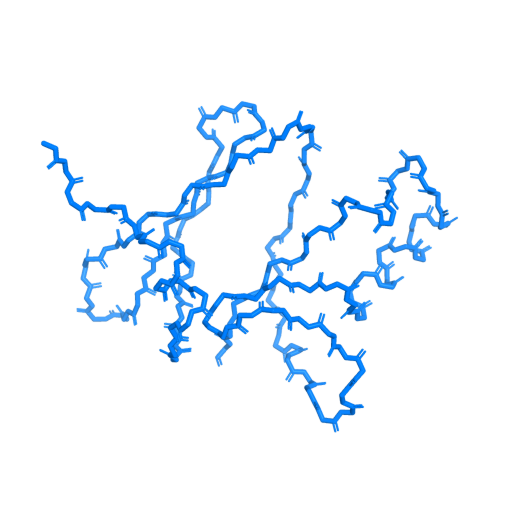1.69 110 ILE A C 1
ATOM 908 O O . ILE A 1 110 ? 1.076 -0.780 -4.359 1.00 51.69 110 ILE A O 1
ATOM 912 N N . SER A 1 111 ? 3.192 -0.010 -4.356 1.00 44.84 111 SER A N 1
ATOM 913 C CA . SER A 1 111 ? 3.748 -1.153 -5.086 1.00 44.84 111 SER A CA 1
ATOM 914 C C . SER A 1 111 ? 4.869 -1.828 -4.304 1.00 44.84 111 SER A C 1
ATOM 916 O O . SER A 1 111 ? 5.575 -1.201 -3.505 1.00 44.84 111 SER A O 1
ATOM 918 N N . PHE A 1 112 ? 5.012 -3.124 -4.565 1.00 42.09 112 PHE A N 1
ATOM 919 C CA . PHE A 1 112 ? 6.061 -3.976 -4.028 1.00 42.09 112 PHE A CA 1
ATOM 920 C C . PHE A 1 112 ? 7.069 -4.273 -5.147 1.00 42.09 112 PHE A C 1
ATOM 922 O O . PHE A 1 112 ? 6.649 -4.615 -6.255 1.00 42.09 112 PHE A O 1
ATOM 929 N N . PRO A 1 113 ? 8.382 -4.116 -4.918 1.00 40.50 113 PRO A N 1
ATOM 930 C CA . PRO A 1 113 ? 9.387 -4.470 -5.908 1.00 40.50 113 PRO A CA 1
ATOM 931 C C . PRO A 1 113 ? 9.383 -5.986 -6.150 1.00 40.50 113 PRO A C 1
ATOM 933 O O . PRO A 1 113 ? 9.354 -6.765 -5.194 1.00 40.50 113 PRO A O 1
ATOM 936 N N . ALA A 1 114 ? 9.415 -6.370 -7.430 1.00 43.22 114 ALA A N 1
ATOM 937 C CA . ALA A 1 114 ? 9.569 -7.748 -7.904 1.00 43.22 114 ALA A CA 1
ATOM 938 C C . ALA A 1 114 ? 11.008 -8.237 -7.774 1.00 43.22 114 ALA A C 1
ATOM 940 O O . ALA A 1 114 ? 11.901 -7.421 -8.104 1.00 43.22 114 ALA A O 1
#

Organism: NCBI:txid1478

Secondary structure (DSSP, 8-state):
----BPPHHHHHH--S--EEEEEEEEETTEEEEEEES-TT-----EEEEE-SS-------------GGG---EEE-SSSEEEEE-HHHHHHHHHTTT-TTTS-TTS--EEE---

Sequence (114 aa):
MSDDEMDYNELMQGKGFIYLEEIFEPKENSLRLLINRSRLNNDLPMVQLEFESYISYSVIDECFSYSIDNSEISKGELFRIYTKSRYSDLTKLATNEREDICPSENTFIISFPA